Protein AF-A0A950PFQ0-F1 (afdb_monomer_lite)

Radius of gyration: 17.21 Å; chains: 1; bounding box: 41×37×52 Å

Foldseek 3Di:
DDKAFWWKADQVLLAIDGPRDGPPQLCPDVVSVVVSVVVVVVVCVPPPPNCPPPPVQAAEDQWEEEEDRRPPCLPVQVVVQVLLFVLVCVVVPDPTAYEHAPPRDPVSVVLCVLLVNDPVRYDHDDTMYTYRMYDTDRGDHPVCCVVVVVSVVSSVVSNCVSVVPDPDPPDDPD

pLDDT: mean 83.07, std 12.32, range [46.25, 96.88]

Structure (mmCIF, N/CA/C/O backbone):
data_AF-A0A950PFQ0-F1
#
_entry.id   AF-A0A950PFQ0-F1
#
loop_
_atom_site.group_PDB
_atom_site.id
_atom_site.type_symbol
_atom_site.label_atom_id
_atom_site.label_alt_id
_atom_site.label_comp_id
_atom_site.label_asym_id
_atom_site.label_entity_id
_atom_site.label_seq_id
_atom_site.pdbx_PDB_ins_code
_atom_site.Cartn_x
_atom_site.Cartn_y
_atom_site.Cartn_z
_atom_site.occupancy
_atom_site.B_iso_or_equiv
_atom_site.auth_seq_id
_atom_site.auth_comp_id
_atom_site.auth_asym_id
_atom_site.auth_atom_id
_atom_site.pdbx_PDB_model_num
ATOM 1 N N . MET A 1 1 ? 8.828 -10.081 5.843 1.00 82.19 1 MET A N 1
ATOM 2 C CA . MET A 1 1 ? 7.454 -9.558 5.958 1.00 82.19 1 MET A CA 1
ATOM 3 C C . MET A 1 1 ? 7.227 -9.295 7.429 1.00 82.19 1 MET A C 1
ATOM 5 O O . MET A 1 1 ? 7.636 -10.131 8.227 1.00 82.19 1 MET A O 1
ATOM 9 N N . TYR A 1 2 ? 6.687 -8.133 7.767 1.00 85.25 2 TYR A N 1
ATOM 10 C CA . TYR A 1 2 ? 6.374 -7.732 9.134 1.00 85.25 2 TYR A CA 1
ATOM 11 C C . TYR A 1 2 ? 4.866 -7.709 9.296 1.00 85.25 2 TYR A C 1
ATOM 13 O O . TYR A 1 2 ? 4.148 -7.315 8.374 1.00 85.25 2 TYR A O 1
ATOM 21 N N . GLU A 1 3 ? 4.405 -8.145 10.457 1.00 89.75 3 GLU A N 1
ATOM 22 C CA . GLU A 1 3 ? 2.992 -8.323 10.742 1.00 89.75 3 GLU A CA 1
ATOM 23 C C . GLU A 1 3 ? 2.633 -7.609 12.036 1.00 89.75 3 GLU A C 1
ATOM 25 O O . GLU A 1 3 ? 3.358 -7.692 13.028 1.00 89.75 3 GLU A O 1
ATOM 30 N N . VAL A 1 4 ? 1.488 -6.939 12.032 1.00 88.75 4 VAL A N 1
ATOM 31 C CA . VAL A 1 4 ? 0.916 -6.288 13.213 1.00 88.75 4 VAL A CA 1
ATOM 32 C C . VAL A 1 4 ? -0.546 -6.685 13.342 1.00 88.75 4 VAL A C 1
ATOM 34 O O . VAL A 1 4 ? -1.247 -6.836 12.342 1.00 88.75 4 VAL A O 1
ATOM 37 N N . SER A 1 5 ? -1.016 -6.863 14.571 1.00 88.69 5 SER A N 1
ATOM 38 C CA . SER A 1 5 ? -2.449 -7.029 14.842 1.00 88.69 5 SER A CA 1
ATOM 39 C C . SER A 1 5 ? -3.110 -5.662 15.019 1.00 88.69 5 SER A C 1
ATOM 41 O O . SER A 1 5 ? -2.433 -4.707 15.397 1.00 88.69 5 SER A O 1
ATOM 43 N N . ASP A 1 6 ? -4.416 -5.582 14.758 1.00 87.44 6 ASP A N 1
ATOM 44 C CA . ASP A 1 6 ? -5.237 -4.387 15.008 1.00 87.44 6 ASP A CA 1
ATOM 45 C C . ASP A 1 6 ? -4.697 -3.103 14.348 1.00 87.44 6 ASP A C 1
ATOM 47 O O . ASP A 1 6 ? -4.520 -2.062 14.988 1.00 87.44 6 ASP A O 1
ATOM 51 N N . LEU A 1 7 ? -4.449 -3.170 13.037 1.00 90.69 7 LEU A N 1
ATOM 52 C CA . LEU A 1 7 ? -4.015 -2.017 12.251 1.00 90.69 7 LEU A CA 1
ATOM 53 C C . LEU A 1 7 ? -5.174 -1.031 12.078 1.00 90.69 7 LEU A C 1
ATOM 55 O O . LEU A 1 7 ? -6.136 -1.320 11.371 1.00 90.69 7 LEU A O 1
ATOM 59 N N . ILE A 1 8 ? -5.054 0.164 12.643 1.00 90.62 8 ILE A N 1
ATOM 60 C CA . ILE A 1 8 ? -5.981 1.273 12.411 1.00 90.62 8 ILE A CA 1
ATOM 61 C C . ILE A 1 8 ? -5.419 2.148 11.295 1.00 90.62 8 ILE A C 1
ATOM 63 O O . ILE A 1 8 ? -4.298 2.635 11.388 1.00 90.62 8 ILE A O 1
ATOM 67 N N . TYR A 1 9 ? -6.197 2.400 10.249 1.00 90.19 9 TYR A N 1
ATOM 68 C CA . TYR A 1 9 ? -5.842 3.362 9.216 1.00 90.19 9 TYR A CA 1
ATOM 69 C C . TYR A 1 9 ? -6.677 4.629 9.324 1.00 90.19 9 TYR A C 1
ATOM 71 O O . TYR A 1 9 ? -7.906 4.570 9.363 1.00 90.19 9 TYR A O 1
ATOM 79 N N . LEU A 1 10 ? -6.003 5.780 9.324 1.00 88.56 10 LEU A N 1
ATOM 80 C CA . LEU A 1 10 ? -6.622 7.099 9.305 1.00 88.56 10 LEU A CA 1
ATOM 81 C C . LEU A 1 10 ? -6.442 7.737 7.911 1.00 88.56 10 LEU A C 1
ATOM 83 O O . LEU A 1 10 ? -5.448 8.439 7.682 1.00 88.56 10 LEU A O 1
ATOM 87 N N . PRO A 1 11 ? -7.381 7.535 6.964 1.00 86.69 11 PRO A N 1
ATOM 88 C CA . PRO A 1 11 ? -7.197 7.937 5.564 1.00 86.69 11 PRO A CA 1
ATOM 89 C C . PRO A 1 11 ? -7.066 9.443 5.363 1.00 86.69 11 PRO A C 1
ATOM 91 O O . PRO A 1 11 ? -6.345 9.886 4.471 1.00 86.69 11 PRO A O 1
ATOM 94 N N . ARG A 1 12 ? -7.706 10.250 6.219 1.00 84.69 12 ARG A N 1
ATOM 95 C CA . ARG A 1 12 ? -7.591 11.716 6.187 1.00 84.69 12 ARG A CA 1
ATOM 96 C C . ARG A 1 12 ? -6.144 12.193 6.335 1.00 84.69 12 ARG A C 1
ATOM 98 O O . ARG A 1 12 ? -5.763 13.184 5.720 1.00 84.69 12 ARG A O 1
ATOM 105 N N . TYR A 1 13 ? -5.342 11.491 7.134 1.00 80.94 13 TYR A N 1
ATOM 106 C CA . TYR A 1 13 ? -3.941 11.846 7.374 1.00 80.94 13 TYR A CA 1
ATOM 107 C C . TYR A 1 13 ? -2.967 10.964 6.584 1.00 80.94 13 TYR A C 1
ATOM 109 O O . TYR A 1 13 ? -1.782 11.287 6.523 1.00 80.94 13 TYR A O 1
ATOM 117 N N . GLY A 1 14 ? -3.448 9.871 5.979 1.00 81.44 14 GLY A N 1
ATOM 118 C CA . GLY A 1 14 ? -2.605 8.851 5.353 1.00 81.44 14 GLY A CA 1
ATOM 119 C C . GLY A 1 14 ? -1.734 8.107 6.368 1.00 81.44 14 GLY A C 1
ATOM 120 O O . GLY A 1 14 ? -0.625 7.694 6.036 1.00 81.44 14 GLY A O 1
ATOM 121 N N . VAL A 1 15 ? -2.202 7.985 7.618 1.00 83.69 15 VAL A N 1
ATOM 122 C CA . VAL A 1 15 ? -1.412 7.449 8.737 1.00 83.69 15 VAL A CA 1
ATOM 123 C C . VAL A 1 15 ? -1.978 6.102 9.206 1.00 83.69 15 VAL A C 1
ATOM 125 O O . VAL A 1 15 ? -3.128 6.047 9.650 1.00 83.69 15 VAL A O 1
ATOM 128 N N . PRO A 1 16 ? -1.186 5.019 9.139 1.00 86.38 16 PRO A N 1
ATOM 129 C CA . PRO A 1 16 ? -1.452 3.770 9.849 1.00 86.38 16 PRO A CA 1
ATOM 130 C C . PRO A 1 16 ? -0.987 3.839 11.314 1.00 86.38 16 PRO A C 1
ATOM 132 O O . PRO A 1 16 ? 0.110 4.312 11.591 1.00 86.38 16 PRO A O 1
ATOM 135 N N . ILE A 1 17 ? -1.791 3.330 12.248 1.00 85.81 17 ILE A N 1
ATOM 136 C CA . ILE A 1 17 ? -1.527 3.278 13.692 1.00 85.81 17 ILE A CA 1
ATOM 137 C C . ILE A 1 17 ? -1.763 1.850 14.197 1.00 85.81 17 ILE A C 1
ATOM 139 O O . ILE A 1 17 ? -2.772 1.231 13.882 1.00 85.81 17 ILE A O 1
ATOM 143 N N . CYS A 1 18 ? -0.851 1.340 15.019 1.00 82.31 18 CYS A N 1
ATOM 144 C CA . CYS A 1 18 ? -0.921 0.045 15.695 1.00 82.31 18 CYS A CA 1
ATOM 145 C C . CYS A 1 18 ? -0.630 0.258 17.180 1.00 82.31 18 CYS A C 1
ATOM 147 O O . CYS A 1 18 ? 0.447 0.736 17.527 1.00 82.31 18 CYS A O 1
ATOM 149 N N . PHE A 1 19 ? -1.581 -0.062 18.062 1.00 76.75 19 PHE A N 1
ATOM 150 C CA . PHE A 1 19 ? -1.425 0.095 19.520 1.00 76.75 19 PHE A CA 1
ATOM 151 C C . PHE A 1 19 ? -0.918 1.485 19.970 1.00 76.75 19 PHE A C 1
ATOM 153 O O . PHE A 1 19 ? -0.197 1.600 20.955 1.00 76.75 19 PHE A O 1
ATOM 160 N N . GLY A 1 20 ? -1.286 2.549 19.245 1.00 75.31 20 GLY A N 1
ATOM 161 C CA . GLY A 1 20 ? -0.854 3.924 19.535 1.00 75.31 20 GLY A CA 1
ATOM 162 C C . GLY A 1 20 ? 0.478 4.345 18.902 1.00 75.31 20 GLY A C 1
ATOM 163 O O . GLY A 1 20 ? 0.901 5.479 19.103 1.00 75.31 20 GLY A O 1
ATOM 164 N N . PHE A 1 21 ? 1.110 3.483 18.104 1.00 79.56 21 PHE A N 1
ATOM 165 C CA . PHE A 1 21 ? 2.378 3.753 17.422 1.00 79.56 21 PHE A CA 1
ATOM 166 C C . PHE A 1 21 ? 2.245 3.607 15.907 1.00 79.56 21 PHE A C 1
ATOM 168 O O . PHE A 1 21 ? 1.363 2.911 15.413 1.00 79.56 21 PHE A O 1
ATOM 175 N N . VAL A 1 22 ? 3.143 4.236 15.153 1.00 82.38 22 VAL A N 1
ATOM 176 C CA . VAL A 1 22 ? 3.295 3.986 13.713 1.00 82.38 22 VAL A CA 1
ATOM 177 C C . VAL A 1 22 ? 4.486 3.041 13.540 1.00 82.38 22 VAL A C 1
ATOM 179 O O . VAL A 1 22 ? 5.576 3.411 13.978 1.00 82.38 22 VAL A O 1
ATOM 182 N N . PRO A 1 23 ? 4.314 1.839 12.956 1.00 78.12 23 PRO A N 1
ATOM 183 C CA . PRO A 1 23 ? 5.429 0.938 12.660 1.00 78.12 23 PRO A CA 1
ATOM 184 C C . PRO A 1 23 ? 6.526 1.643 11.858 1.00 78.12 23 PRO A C 1
ATOM 186 O O . PRO A 1 23 ? 6.211 2.358 10.906 1.00 78.12 23 PRO A O 1
ATOM 189 N N . GLU A 1 24 ? 7.795 1.441 12.216 1.00 75.69 24 GLU A N 1
ATOM 190 C CA . GLU A 1 24 ? 8.939 2.119 11.587 1.00 75.69 24 GLU A CA 1
ATOM 191 C C . GLU A 1 24 ? 8.993 1.868 10.075 1.00 75.69 24 GLU A C 1
ATOM 193 O O . GLU A 1 24 ? 9.265 2.774 9.290 1.00 75.69 24 GLU A O 1
ATOM 198 N N . GLU A 1 25 ? 8.605 0.669 9.645 1.00 75.94 25 GLU A N 1
ATOM 199 C CA . GLU A 1 25 ? 8.522 0.269 8.243 1.00 75.94 25 GLU A CA 1
ATOM 200 C C . GLU A 1 25 ? 7.541 1.138 7.437 1.00 75.94 25 GLU A C 1
ATOM 202 O O . GLU A 1 25 ? 7.644 1.231 6.214 1.00 75.94 25 GLU A O 1
ATOM 207 N N . LEU A 1 26 ? 6.599 1.810 8.100 1.00 73.50 26 LEU A N 1
ATOM 208 C CA . LEU A 1 26 ? 5.636 2.726 7.488 1.00 73.50 26 LEU A CA 1
ATOM 209 C C . LEU A 1 26 ? 6.106 4.186 7.502 1.00 73.50 26 LEU A C 1
ATOM 211 O O . LEU A 1 26 ? 5.520 5.028 6.814 1.00 73.50 26 LEU A O 1
ATOM 215 N N . ILE A 1 27 ? 7.178 4.499 8.232 1.00 75.56 27 ILE A N 1
ATOM 216 C CA . ILE A 1 27 ? 7.718 5.851 8.376 1.00 75.56 27 ILE A CA 1
ATOM 217 C C . ILE A 1 27 ? 8.743 6.114 7.272 1.00 75.56 27 ILE A C 1
ATOM 219 O O . ILE A 1 27 ? 9.949 6.020 7.464 1.00 75.56 27 ILE A O 1
ATOM 223 N N . LYS A 1 28 ? 8.261 6.506 6.090 1.00 71.06 28 LYS A N 1
ATOM 224 C CA . LYS A 1 28 ? 9.157 6.922 4.996 1.00 71.06 28 LYS A CA 1
ATOM 225 C C . LYS A 1 28 ? 9.796 8.292 5.216 1.00 71.06 28 LYS A C 1
ATOM 227 O O . LYS A 1 28 ? 10.927 8.526 4.809 1.00 71.06 28 LYS A O 1
ATOM 232 N N . PHE A 1 29 ? 9.041 9.204 5.824 1.00 76.81 29 PHE A N 1
ATOM 233 C CA . PHE A 1 29 ? 9.413 10.607 5.986 1.00 76.81 29 PHE A CA 1
ATOM 234 C C . PHE A 1 29 ? 9.064 11.065 7.410 1.00 76.81 29 PHE A C 1
ATOM 236 O O . PHE A 1 29 ? 7.950 11.556 7.626 1.00 76.81 29 PHE A O 1
ATOM 243 N N . PRO A 1 30 ? 9.976 10.893 8.388 1.00 78.62 30 PRO A N 1
ATOM 244 C CA . PRO A 1 30 ? 9.697 11.144 9.806 1.00 78.62 30 PRO A CA 1
ATOM 245 C C . PRO A 1 30 ? 9.179 12.558 10.097 1.00 78.62 30 PRO A C 1
ATOM 247 O O . PRO A 1 30 ? 8.163 12.716 10.768 1.00 78.62 30 PRO A O 1
ATOM 250 N N . GLU A 1 31 ? 9.815 13.575 9.510 1.00 78.94 31 GLU A N 1
ATOM 251 C CA . GLU A 1 31 ? 9.432 14.996 9.605 1.00 78.94 31 GLU A CA 1
ATOM 252 C C . GLU A 1 31 ? 7.956 15.219 9.231 1.00 78.94 31 GLU A C 1
ATOM 254 O O . GLU A 1 31 ? 7.194 15.914 9.905 1.00 78.94 31 GLU A O 1
ATOM 259 N N . HIS A 1 32 ? 7.514 14.567 8.157 1.00 77.88 32 HIS A N 1
ATOM 260 C CA . HIS A 1 32 ? 6.163 14.737 7.647 1.00 77.88 32 HIS A CA 1
ATOM 261 C C . HIS A 1 32 ? 5.143 13.903 8.403 1.00 77.88 32 HIS A C 1
ATOM 263 O O . HIS A 1 32 ? 3.999 14.331 8.552 1.00 77.88 32 HIS A O 1
ATOM 269 N N . LEU A 1 33 ? 5.545 12.736 8.905 1.00 81.75 33 LEU A N 1
ATOM 270 C CA . LEU A 1 33 ? 4.720 11.995 9.844 1.00 81.75 33 LEU A CA 1
ATOM 271 C C . LEU A 1 33 ? 4.475 12.827 11.107 1.00 81.75 33 LEU A C 1
ATOM 273 O O . LEU A 1 33 ? 3.326 12.957 11.517 1.00 81.75 33 LEU A O 1
ATOM 277 N N . ALA A 1 34 ? 5.514 13.451 11.669 1.00 81.31 34 ALA A N 1
ATOM 278 C CA . ALA A 1 34 ? 5.378 14.336 12.823 1.00 81.31 34 ALA A CA 1
ATOM 279 C C . ALA A 1 34 ? 4.411 15.492 12.529 1.00 81.31 34 ALA A C 1
ATOM 281 O O . ALA A 1 34 ? 3.502 15.750 13.314 1.00 81.31 34 ALA A O 1
ATOM 282 N N . PHE A 1 35 ? 4.520 16.126 11.357 1.00 82.50 35 PHE A N 1
ATOM 283 C CA . PHE A 1 35 ? 3.564 17.147 10.926 1.00 82.50 35 PHE A CA 1
ATOM 284 C C . PHE A 1 35 ? 2.115 16.625 10.865 1.00 82.50 35 PHE A C 1
ATOM 286 O O . PHE A 1 35 ? 1.209 17.274 11.387 1.00 82.50 35 PHE A O 1
ATOM 293 N N . ARG A 1 36 ? 1.875 15.442 10.280 1.00 81.31 36 ARG A N 1
ATOM 294 C CA . ARG A 1 36 ? 0.533 14.830 10.198 1.00 81.31 36 ARG A CA 1
ATOM 295 C C . ARG A 1 36 ? -0.021 14.441 11.568 1.00 81.31 36 ARG A C 1
ATOM 297 O O . ARG A 1 36 ? -1.196 14.682 11.833 1.00 81.31 36 ARG A O 1
ATOM 304 N N . LEU A 1 37 ? 0.814 13.885 12.443 1.00 80.88 37 LEU A N 1
ATOM 305 C CA . LEU A 1 37 ? 0.443 13.551 13.818 1.00 80.88 37 LEU A CA 1
ATOM 306 C C . LEU A 1 37 ? 0.143 14.809 14.641 1.00 80.88 37 LEU A C 1
ATOM 308 O O . LEU A 1 37 ? -0.803 14.806 15.427 1.00 80.88 37 LEU A O 1
ATOM 312 N N . ASN A 1 38 ? 0.876 15.903 14.420 1.00 81.44 38 ASN A N 1
ATOM 313 C CA . ASN A 1 38 ? 0.589 17.198 15.036 1.00 81.44 38 ASN A CA 1
ATOM 314 C C . ASN A 1 38 ? -0.750 17.766 14.551 1.00 81.44 38 ASN A C 1
ATOM 316 O O . ASN A 1 38 ? -1.532 18.235 15.372 1.00 81.44 38 ASN A O 1
ATOM 320 N N . GLN A 1 39 ? -1.047 17.686 13.247 1.00 79.19 39 GLN A N 1
ATOM 321 C CA . GLN A 1 39 ? -2.358 18.073 12.706 1.00 79.19 39 GLN A CA 1
ATOM 322 C C . GLN A 1 39 ? -3.489 17.261 13.341 1.00 79.19 39 GLN A C 1
ATOM 324 O O . GLN A 1 39 ? -4.462 17.839 13.817 1.00 79.19 39 GLN A O 1
ATOM 329 N N . PHE A 1 40 ? -3.335 15.936 13.400 1.00 77.75 40 PHE A N 1
ATOM 330 C CA . PHE A 1 40 ? -4.290 15.052 14.063 1.00 77.75 40 PHE A CA 1
ATOM 331 C C . PHE A 1 40 ? -4.488 15.450 15.532 1.00 77.75 40 PHE A C 1
ATOM 333 O O . PHE A 1 40 ? -5.609 15.709 15.953 1.00 77.75 40 PHE A O 1
ATOM 340 N N . THR A 1 41 ? -3.403 15.605 16.294 1.00 76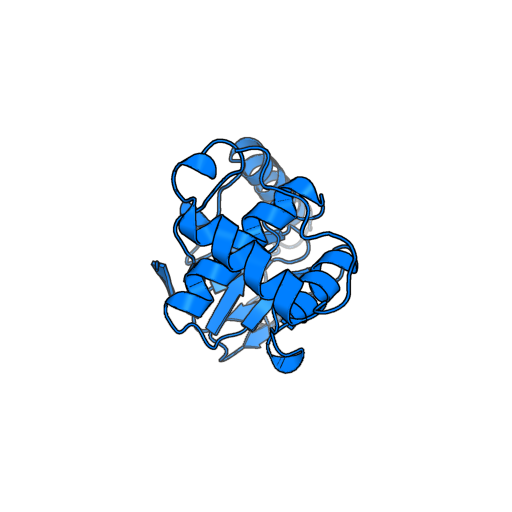.69 41 THR A N 1
ATOM 341 C CA . THR A 1 41 ? -3.449 15.952 17.727 1.00 76.69 41 THR A CA 1
ATOM 342 C C . THR A 1 41 ? -4.074 17.330 17.982 1.00 76.69 41 THR A C 1
ATOM 344 O O . THR A 1 41 ? -4.841 17.500 18.931 1.00 76.69 41 THR A O 1
ATOM 347 N N . ALA A 1 42 ? -3.786 18.320 17.132 1.00 77.31 42 ALA A N 1
ATOM 348 C CA . ALA A 1 42 ? -4.378 19.654 17.213 1.00 77.31 42 ALA A CA 1
ATOM 349 C C . ALA A 1 42 ? -5.887 19.637 16.912 1.00 77.31 42 ALA A C 1
ATOM 351 O O . ALA A 1 42 ? -6.658 20.329 17.581 1.00 77.31 42 ALA A O 1
ATOM 352 N N . GLU A 1 43 ? -6.330 18.821 15.953 1.00 74.19 43 GLU A N 1
ATOM 353 C CA . GLU A 1 43 ? -7.756 18.614 15.681 1.00 74.19 43 GLU A CA 1
ATOM 354 C C . GLU A 1 43 ? -8.461 17.945 16.871 1.00 74.19 43 GLU A C 1
ATOM 356 O O . GLU A 1 43 ? -9.507 18.436 17.295 1.00 74.19 43 GLU A O 1
ATOM 361 N N . LEU A 1 44 ? -7.851 16.926 17.492 1.00 69.94 44 LEU A N 1
ATOM 362 C CA . LEU A 1 44 ? -8.403 16.306 18.707 1.00 69.94 44 LEU A CA 1
ATOM 363 C C . LEU A 1 44 ? -8.524 17.287 19.885 1.00 69.94 44 LEU A C 1
ATOM 365 O O . LEU A 1 44 ? -9.436 17.176 20.703 1.00 69.94 44 LEU A O 1
ATOM 369 N N . SER A 1 45 ? -7.588 18.235 19.985 1.00 66.69 45 SER A N 1
ATOM 370 C CA . SER A 1 45 ? -7.510 19.199 21.094 1.00 66.69 45 SER A CA 1
ATOM 371 C C . SER A 1 45 ? -8.420 20.420 20.905 1.00 66.69 45 SER A C 1
ATOM 373 O O . SER A 1 45 ? -8.752 21.096 21.876 1.00 66.69 45 SER A O 1
ATOM 375 N N . SER A 1 46 ? -8.795 20.739 19.662 1.00 65.44 46 SER A N 1
ATOM 376 C CA . SER A 1 46 ? -9.609 21.917 19.319 1.00 65.44 46 SER A CA 1
ATOM 377 C C . SER A 1 46 ? -11.109 21.625 19.235 1.00 65.44 46 SER A C 1
ATOM 379 O O . SER A 1 46 ? -11.917 22.555 19.324 1.00 65.44 46 SER A O 1
ATOM 381 N N . SER A 1 47 ? -11.518 20.357 19.135 1.00 58.53 47 SER A N 1
ATOM 382 C CA . SER A 1 47 ? -12.908 19.980 19.380 1.00 58.53 47 SER A CA 1
ATOM 383 C C . SER A 1 47 ? -13.218 20.165 20.871 1.00 58.53 47 SER A C 1
ATOM 385 O O . SER A 1 47 ? -12.559 19.591 21.729 1.00 58.53 47 SER A O 1
ATOM 387 N N . ARG A 1 48 ? -14.228 20.978 21.210 1.00 48.84 48 ARG A N 1
ATOM 388 C CA . ARG A 1 48 ? -14.630 21.265 22.609 1.00 48.84 48 ARG A CA 1
ATOM 389 C C . ARG A 1 48 ? -15.117 20.041 23.403 1.00 48.84 48 ARG A C 1
ATOM 391 O O . ARG A 1 48 ? -15.312 20.138 24.608 1.00 48.84 48 ARG A O 1
ATOM 398 N N . GLU A 1 49 ? -15.282 18.906 22.741 1.00 50.97 49 GLU A N 1
ATOM 399 C CA . GLU A 1 49 ? -15.340 17.583 23.349 1.00 50.97 49 GLU A CA 1
ATOM 400 C C . GLU A 1 49 ? -13.997 16.925 23.043 1.00 50.97 49 GLU A C 1
ATOM 402 O O . GLU A 1 49 ? -13.615 16.890 21.876 1.00 50.97 49 GLU A O 1
ATOM 407 N N . THR A 1 50 ? -13.266 16.433 24.044 1.00 46.25 50 THR A N 1
ATOM 408 C CA . THR A 1 50 ? -12.081 15.585 23.837 1.00 46.25 50 THR A CA 1
ATOM 409 C C . THR A 1 50 ? -12.459 14.455 22.884 1.00 46.25 50 THR A C 1
ATOM 411 O O . THR A 1 50 ? -13.100 13.487 23.294 1.00 46.25 50 THR A O 1
ATOM 414 N N . SER A 1 51 ? -12.134 14.602 21.602 1.00 46.69 51 SER A N 1
ATOM 415 C CA . SER A 1 51 ? -12.538 13.664 20.566 1.00 46.69 51 SER A CA 1
ATOM 416 C C . SER A 1 51 ? -11.497 12.562 20.504 1.00 46.69 51 SER A C 1
ATOM 418 O O . SER A 1 51 ? -10.763 12.405 19.541 1.00 46.69 51 SER A O 1
ATOM 420 N N . THR A 1 52 ? -11.409 11.742 21.549 1.00 54.53 52 THR A N 1
ATOM 421 C CA . THR A 1 52 ? -10.951 10.375 21.306 1.00 54.53 52 THR A CA 1
ATOM 422 C C . THR A 1 52 ? -11.829 9.829 20.183 1.00 54.53 52 THR A C 1
ATOM 424 O O . THR A 1 52 ? -13.053 9.863 20.318 1.00 54.53 52 THR A O 1
ATOM 427 N N . LEU A 1 53 ? -11.225 9.401 19.063 1.00 59.22 53 LEU A N 1
ATOM 428 C CA . LEU A 1 53 ? -11.929 8.637 18.029 1.00 59.22 53 LEU A CA 1
ATOM 429 C C . LEU A 1 53 ? -12.698 7.546 18.763 1.00 59.22 53 LEU A C 1
ATOM 431 O O . LEU A 1 53 ? -12.088 6.649 19.355 1.00 59.22 53 LEU A O 1
ATOM 435 N N . LYS A 1 54 ? -14.021 7.690 18.835 1.00 64.12 54 LYS A N 1
ATOM 436 C CA . LYS A 1 54 ? -14.810 6.762 19.627 1.00 64.12 54 LYS A CA 1
ATOM 437 C C . LYS A 1 54 ? -14.770 5.413 18.901 1.00 64.12 54 LYS A C 1
ATOM 439 O O . LYS A 1 54 ? -14.754 5.401 17.669 1.00 64.12 54 LYS A O 1
ATOM 444 N N . PRO A 1 55 ? -14.710 4.273 19.608 1.00 62.62 55 PRO A N 1
ATOM 445 C CA . PRO A 1 55 ? -14.608 2.965 18.959 1.00 62.62 55 PRO A CA 1
ATOM 446 C C . PRO A 1 55 ? -15.699 2.690 17.910 1.00 62.62 55 PRO A C 1
ATOM 448 O O . PRO A 1 55 ? -15.442 1.982 16.945 1.00 62.62 55 PRO A O 1
ATOM 451 N N . ASP A 1 56 ? -16.887 3.277 18.064 1.00 69.06 56 ASP A N 1
ATOM 452 C CA . ASP A 1 56 ? -18.013 3.229 17.120 1.00 69.06 56 ASP A CA 1
ATOM 453 C C . ASP A 1 56 ? -17.790 4.033 15.826 1.00 69.06 56 ASP A C 1
ATOM 455 O O . ASP A 1 56 ? -18.501 3.826 14.848 1.00 69.06 56 ASP A O 1
ATOM 459 N N . GLN A 1 57 ? -16.786 4.913 15.787 1.00 74.06 57 GLN A N 1
ATOM 460 C CA . GLN A 1 57 ? -16.375 5.667 14.596 1.00 74.06 57 GLN A CA 1
ATOM 461 C C . GLN A 1 57 ? -15.307 4.940 13.766 1.00 74.06 57 GLN A C 1
ATOM 463 O O . GLN A 1 57 ? -14.894 5.451 12.724 1.00 74.06 57 GLN A O 1
ATOM 468 N N . ILE A 1 58 ? -14.827 3.78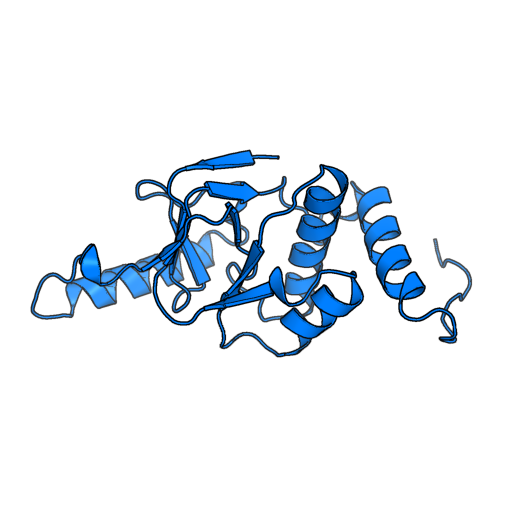4 14.234 1.00 80.94 58 ILE A N 1
ATOM 469 C CA . ILE A 1 58 ? -13.815 2.979 13.550 1.00 80.94 58 ILE A CA 1
ATOM 470 C C . ILE A 1 58 ? -14.485 1.716 13.021 1.00 80.94 58 ILE A C 1
ATOM 472 O O . ILE A 1 58 ? -14.864 0.828 13.786 1.00 80.94 58 ILE A O 1
ATOM 476 N N . GLU A 1 59 ? -14.599 1.609 11.699 1.00 87.56 59 GLU A N 1
ATOM 477 C CA . GLU A 1 59 ? -15.170 0.413 11.085 1.00 87.56 59 GLU A CA 1
ATOM 478 C C . GLU A 1 59 ? -14.216 -0.772 11.266 1.00 87.56 59 GLU A C 1
ATOM 480 O O . GLU A 1 59 ? -13.021 -0.673 10.987 1.00 87.56 59 GLU A O 1
ATOM 485 N N . ALA A 1 60 ? -14.725 -1.906 11.743 1.00 86.62 60 ALA A N 1
ATOM 486 C CA . ALA A 1 60 ? -13.932 -3.121 11.865 1.00 86.62 60 ALA A CA 1
ATOM 487 C C . ALA A 1 60 ? -13.985 -3.923 10.559 1.00 86.62 60 ALA A C 1
ATOM 489 O O . ALA A 1 60 ? -15.058 -4.320 10.112 1.00 86.62 60 ALA A O 1
ATOM 490 N N . SER A 1 61 ? -12.818 -4.228 9.997 1.00 88.38 61 SER A N 1
ATOM 491 C CA . SER A 1 61 ? -12.665 -5.105 8.841 1.00 88.38 61 SER A CA 1
ATOM 492 C C . SER A 1 61 ? -11.917 -6.381 9.239 1.00 88.38 61 SER A C 1
ATOM 494 O O . SER A 1 61 ? -10.829 -6.302 9.820 1.00 88.38 61 SER A O 1
ATOM 496 N N . PRO A 1 62 ? -12.443 -7.577 8.914 1.00 88.50 62 PRO A N 1
ATOM 497 C CA . PRO A 1 62 ? -11.753 -8.835 9.190 1.00 88.50 62 PRO A CA 1
ATOM 498 C C . PRO A 1 62 ? -10.561 -9.077 8.249 1.00 88.50 62 PRO A C 1
ATOM 500 O O . PRO A 1 62 ? -9.844 -10.060 8.433 1.00 88.50 62 PRO A O 1
ATOM 503 N N . ALA A 1 63 ? -10.372 -8.223 7.238 1.00 90.50 63 ALA A N 1
ATOM 504 C CA . ALA A 1 63 ? -9.347 -8.386 6.222 1.00 90.50 63 ALA A CA 1
ATOM 505 C C . ALA A 1 63 ? -7.931 -8.187 6.780 1.00 90.50 63 ALA A C 1
ATOM 507 O O . ALA A 1 63 ? -7.696 -7.398 7.701 1.00 90.50 63 ALA A O 1
ATOM 508 N N . GLU A 1 64 ? -6.982 -8.881 6.160 1.00 94.94 64 GLU A N 1
ATOM 509 C CA . GLU A 1 64 ? -5.563 -8.560 6.259 1.00 94.94 64 GLU A CA 1
ATOM 510 C C . GLU A 1 64 ? -5.236 -7.471 5.239 1.00 94.94 64 GLU A C 1
ATOM 512 O O . GLU A 1 64 ? -5.648 -7.565 4.081 1.00 94.94 64 GLU A O 1
ATOM 517 N N . ALA A 1 65 ? -4.527 -6.428 5.662 1.00 94.44 65 ALA A N 1
ATOM 518 C CA . ALA A 1 65 ? -4.326 -5.234 4.859 1.00 94.44 65 ALA A CA 1
ATOM 519 C C . ALA A 1 65 ? -2.855 -4.833 4.758 1.00 94.44 65 ALA A C 1
ATOM 521 O O . ALA A 1 65 ? -2.122 -4.813 5.745 1.00 94.44 65 ALA A O 1
ATOM 522 N N . CYS A 1 66 ? -2.448 -4.413 3.566 1.00 93.69 66 CYS A N 1
ATOM 523 C CA . CYS A 1 66 ? -1.255 -3.615 3.355 1.00 93.69 66 CYS A CA 1
ATOM 524 C C . CYS A 1 66 ? -1.689 -2.177 3.066 1.00 93.69 66 CYS A C 1
ATOM 526 O O . CYS A 1 66 ? -2.311 -1.895 2.039 1.00 93.69 66 CYS A O 1
ATOM 528 N N . VAL A 1 67 ? -1.371 -1.262 3.980 1.00 91.69 67 VAL A N 1
ATOM 529 C CA . VAL A 1 67 ? -1.597 0.165 3.754 1.00 91.69 67 VAL A CA 1
ATOM 530 C C . VAL A 1 67 ? -0.518 0.685 2.814 1.00 91.69 67 VAL A C 1
ATOM 532 O O . VAL A 1 67 ? 0.661 0.757 3.163 1.00 91.69 67 VAL A O 1
ATOM 535 N N . LEU A 1 68 ? -0.957 1.064 1.623 1.00 89.94 68 LEU A N 1
ATOM 536 C CA . LEU A 1 68 ? -0.220 1.887 0.687 1.00 89.94 68 LEU A CA 1
ATOM 537 C C . LEU A 1 68 ? -0.578 3.348 0.959 1.00 89.94 68 LEU A C 1
ATOM 539 O O . LEU A 1 68 ? -1.557 3.672 1.635 1.00 89.94 68 LEU A O 1
ATOM 543 N N . GLY A 1 69 ? 0.198 4.271 0.414 1.00 72.69 69 GLY A N 1
ATOM 544 C CA . GLY A 1 69 ? -0.207 5.665 0.508 1.00 72.69 69 GLY A CA 1
ATOM 545 C C . GLY A 1 69 ? 0.208 6.372 1.799 1.00 72.69 69 GLY A C 1
ATOM 546 O O . GLY A 1 69 ? -0.452 7.326 2.209 1.00 72.69 69 GLY A O 1
ATOM 547 N N . VAL A 1 70 ? 1.298 5.938 2.441 1.00 71.44 70 VAL A N 1
ATOM 548 C CA . VAL A 1 70 ? 1.932 6.731 3.509 1.00 71.44 70 VAL A CA 1
ATOM 549 C C . VAL A 1 70 ? 2.465 8.052 2.939 1.00 71.44 70 VAL A C 1
ATOM 551 O O . VAL A 1 70 ? 2.581 8.199 1.720 1.00 71.44 70 VAL A O 1
ATOM 554 N N . THR A 1 71 ? 2.760 9.032 3.794 1.00 68.88 71 THR A N 1
ATOM 555 C CA . THR A 1 71 ? 3.082 10.421 3.422 1.00 68.88 71 THR A CA 1
ATOM 556 C C . THR A 1 71 ? 3.860 10.573 2.102 1.00 68.88 71 THR A C 1
ATOM 558 O O . THR A 1 71 ? 4.886 9.927 1.912 1.00 68.88 71 THR A O 1
ATOM 561 N N . PHE A 1 72 ? 3.361 11.443 1.211 1.00 73.19 72 PHE A N 1
ATOM 562 C CA . PHE A 1 72 ? 3.845 11.733 -0.156 1.00 73.19 72 PHE A CA 1
ATOM 563 C C . PHE A 1 72 ? 3.617 10.695 -1.246 1.00 73.19 72 PHE A C 1
ATOM 565 O O . PHE A 1 72 ? 3.873 10.984 -2.413 1.00 73.19 72 PHE A O 1
ATOM 572 N N . SER A 1 73 ? 3.070 9.529 -0.929 1.00 80.75 73 SER A N 1
ATOM 573 C CA . SER A 1 73 ? 2.791 8.505 -1.943 1.00 80.75 73 SER A CA 1
ATOM 574 C C . SER A 1 73 ? 1.723 8.914 -2.973 1.00 80.75 73 SER A C 1
ATOM 576 O O . SER A 1 73 ? 1.516 8.201 -3.945 1.00 80.75 73 SER A O 1
ATOM 578 N N . ASN A 1 74 ? 1.054 10.059 -2.799 1.00 82.12 74 ASN A N 1
ATOM 579 C CA . ASN A 1 74 ? 0.191 10.670 -3.814 1.00 82.12 74 ASN A CA 1
ATOM 580 C C . ASN A 1 74 ? 0.983 11.327 -4.965 1.00 82.12 74 ASN A C 1
ATOM 582 O O . ASN A 1 74 ? 0.397 11.729 -5.967 1.00 82.12 74 ASN A O 1
ATOM 586 N N . VAL A 1 75 ? 2.306 11.453 -4.833 1.00 87.94 75 VAL A N 1
ATOM 587 C CA . VAL A 1 75 ? 3.220 11.858 -5.906 1.00 87.94 75 VAL A CA 1
ATOM 588 C C . VAL A 1 75 ? 3.734 10.604 -6.606 1.00 87.94 75 VAL A C 1
ATOM 590 O O . VAL A 1 75 ? 4.228 9.684 -5.955 1.00 87.94 75 VAL A O 1
ATOM 593 N N . PHE A 1 76 ? 3.676 10.588 -7.939 1.00 87.81 76 PHE A N 1
ATOM 594 C CA . PHE A 1 76 ? 3.999 9.408 -8.749 1.00 87.81 76 PHE A CA 1
ATOM 595 C C . PHE A 1 76 ? 5.368 8.786 -8.419 1.00 87.81 76 PHE A C 1
ATOM 597 O O . PHE A 1 76 ? 5.475 7.573 -8.276 1.00 87.81 76 PHE A O 1
ATOM 604 N N . GLN A 1 77 ? 6.408 9.603 -8.216 1.00 85.75 77 GLN A N 1
ATOM 605 C CA . GLN A 1 77 ? 7.742 9.113 -7.847 1.00 85.75 77 GLN A CA 1
ATOM 606 C C . GLN A 1 77 ? 7.739 8.303 -6.539 1.00 85.75 77 GLN A C 1
ATOM 608 O O . GLN A 1 77 ? 8.370 7.252 -6.468 1.00 85.75 77 GLN A O 1
ATOM 613 N N . HIS A 1 78 ? 7.029 8.769 -5.511 1.00 87.19 78 HIS A N 1
ATOM 614 C CA . HIS A 1 78 ? 6.936 8.071 -4.225 1.00 87.19 78 HIS A CA 1
ATOM 615 C C . HIS A 1 78 ? 5.962 6.894 -4.280 1.00 87.19 78 HIS A C 1
ATOM 617 O O . HIS A 1 78 ? 6.139 5.911 -3.561 1.00 87.19 78 HIS A O 1
ATOM 623 N N . TRP A 1 79 ? 4.974 6.955 -5.172 1.00 91.62 79 TRP A N 1
ATOM 624 C CA . TRP A 1 79 ? 4.096 5.828 -5.455 1.00 91.62 79 TRP A CA 1
ATOM 625 C C . TRP A 1 79 ? 4.852 4.626 -6.031 1.00 91.62 79 TRP A C 1
ATOM 627 O O . TRP A 1 79 ? 4.574 3.493 -5.648 1.00 91.62 79 TRP A O 1
ATOM 637 N N . LEU A 1 80 ? 5.864 4.841 -6.881 1.00 89.62 80 LEU A N 1
ATOM 638 C CA . LEU A 1 80 ? 6.696 3.746 -7.402 1.00 89.62 80 LEU A CA 1
ATOM 639 C C . LEU A 1 80 ? 7.344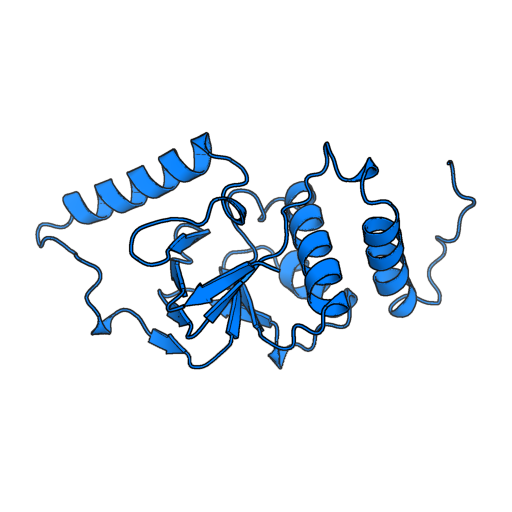 2.919 -6.281 1.00 89.62 80 LEU A C 1
ATOM 641 O O . LEU A 1 80 ? 7.465 1.703 -6.403 1.00 89.62 80 LEU A O 1
ATOM 645 N N . GLU A 1 81 ? 7.710 3.548 -5.165 1.00 89.81 81 GLU A N 1
ATOM 646 C CA . GLU A 1 81 ? 8.231 2.839 -3.993 1.00 89.81 81 GLU A CA 1
ATOM 647 C C . GLU A 1 81 ? 7.162 1.962 -3.318 1.00 89.81 81 GLU A C 1
ATOM 649 O O . GLU A 1 81 ? 7.483 0.899 -2.795 1.00 89.81 81 GLU A O 1
ATOM 654 N N . GLU A 1 82 ? 5.889 2.377 -3.325 1.00 91.44 82 GLU A N 1
ATOM 655 C CA . GLU A 1 82 ? 4.774 1.532 -2.865 1.00 91.44 82 GLU A CA 1
ATOM 656 C C . GLU A 1 82 ? 4.591 0.317 -3.782 1.00 91.44 82 GLU A C 1
ATOM 658 O O . GLU A 1 82 ? 4.384 -0.795 -3.297 1.00 91.44 82 GLU A O 1
ATOM 663 N N . LEU A 1 83 ? 4.769 0.483 -5.096 1.00 93.38 83 LEU A N 1
ATOM 664 C CA . LEU A 1 83 ? 4.702 -0.637 -6.038 1.00 93.38 83 LEU A CA 1
ATOM 665 C C . LEU A 1 83 ? 5.803 -1.680 -5.784 1.00 93.38 83 LEU A C 1
ATOM 667 O O . LEU A 1 83 ? 5.553 -2.876 -5.914 1.00 93.38 83 LEU A O 1
ATOM 671 N N . LEU A 1 84 ? 7.001 -1.271 -5.352 1.00 92.06 84 LEU A N 1
ATOM 672 C CA . LEU A 1 84 ? 8.050 -2.220 -4.950 1.00 92.06 84 LEU A CA 1
ATOM 673 C C . LEU A 1 84 ? 7.616 -3.066 -3.743 1.00 92.06 84 LEU A C 1
ATOM 675 O O . LEU A 1 84 ? 7.878 -4.271 -3.721 1.00 92.06 84 LEU A O 1
ATOM 679 N N . LYS A 1 85 ? 6.905 -2.476 -2.771 1.00 91.12 85 LYS A N 1
ATOM 680 C CA . LYS A 1 85 ? 6.336 -3.224 -1.636 1.00 91.12 85 LYS A CA 1
ATOM 681 C C . LYS A 1 85 ? 5.305 -4.246 -2.101 1.00 91.12 85 LYS A C 1
ATOM 683 O O . LYS A 1 85 ? 5.336 -5.383 -1.637 1.00 91.12 85 LYS A O 1
ATOM 688 N N . VAL A 1 86 ? 4.434 -3.865 -3.040 1.00 94.31 86 VAL A N 1
ATOM 689 C CA . VAL A 1 86 ? 3.439 -4.767 -3.646 1.00 94.31 86 VAL A CA 1
ATOM 690 C C . VAL A 1 86 ? 4.135 -5.989 -4.240 1.00 94.31 86 VAL A C 1
ATOM 692 O O . VAL A 1 86 ? 3.798 -7.112 -3.878 1.00 94.31 86 VAL A O 1
ATOM 695 N N . ILE A 1 87 ? 5.168 -5.788 -5.065 1.00 94.31 87 ILE A N 1
ATOM 696 C CA . ILE A 1 87 ? 5.939 -6.890 -5.664 1.00 94.31 87 ILE A CA 1
ATOM 697 C C . ILE A 1 87 ? 6.545 -7.808 -4.601 1.00 94.31 87 ILE A C 1
ATOM 699 O O . ILE A 1 87 ? 6.468 -9.031 -4.728 1.00 94.31 87 ILE A O 1
ATOM 703 N N . ILE A 1 88 ? 7.132 -7.239 -3.544 1.00 93.50 88 ILE A N 1
ATOM 704 C CA . ILE A 1 88 ? 7.720 -8.024 -2.455 1.00 93.50 88 ILE A CA 1
ATOM 705 C C . ILE A 1 88 ? 6.641 -8.856 -1.754 1.00 93.50 88 ILE A C 1
ATOM 707 O O . ILE A 1 88 ? 6.821 -10.059 -1.589 1.00 93.50 88 ILE A O 1
ATOM 711 N N . LEU A 1 89 ? 5.525 -8.245 -1.358 1.00 94.12 89 LEU A N 1
ATOM 712 C CA . LEU A 1 89 ? 4.455 -8.931 -0.633 1.00 94.12 89 LEU A CA 1
ATOM 713 C C . LEU A 1 89 ? 3.816 -10.046 -1.467 1.00 94.12 89 LEU A C 1
ATOM 715 O O . LEU A 1 89 ? 3.693 -11.168 -0.978 1.00 94.12 89 LEU A O 1
ATOM 719 N N . GLU A 1 90 ? 3.502 -9.779 -2.735 1.00 94.88 90 GLU A N 1
ATOM 720 C CA . GLU A 1 90 ? 2.946 -10.779 -3.655 1.00 94.88 90 GLU A CA 1
ATOM 721 C C . GLU A 1 90 ? 3.904 -11.958 -3.858 1.00 94.88 90 GLU A C 1
ATOM 723 O O . GLU A 1 90 ? 3.486 -13.114 -3.866 1.00 94.88 90 GLU A O 1
ATOM 728 N N . LYS A 1 91 ? 5.213 -11.692 -3.974 1.00 92.00 91 LYS A N 1
ATOM 729 C CA . LYS A 1 91 ? 6.236 -12.744 -4.084 1.00 92.00 91 LYS A CA 1
ATOM 730 C C . LYS A 1 91 ? 6.253 -13.666 -2.860 1.00 92.00 91 LYS A C 1
ATOM 732 O O . LYS A 1 91 ? 6.574 -14.844 -2.998 1.00 92.00 91 LYS A O 1
ATOM 737 N N . PHE A 1 92 ? 5.937 -13.138 -1.680 1.00 92.38 92 PHE A N 1
ATOM 738 C CA . PHE A 1 92 ? 5.873 -13.896 -0.430 1.00 92.38 92 PHE A CA 1
ATOM 739 C C . PHE A 1 92 ? 4.459 -14.395 -0.091 1.00 92.38 92 PHE A C 1
ATOM 741 O O . PHE A 1 92 ? 4.230 -14.827 1.035 1.00 92.38 92 PHE A O 1
ATOM 748 N N . GLY A 1 93 ? 3.534 -14.388 -1.057 1.00 93.00 93 GLY A N 1
ATOM 749 C CA . GLY A 1 93 ? 2.222 -15.024 -0.923 1.00 93.00 93 GLY A CA 1
ATOM 750 C C . GLY A 1 93 ? 1.173 -14.197 -0.184 1.00 93.00 93 GLY A C 1
ATOM 751 O O . GLY A 1 93 ? 0.195 -14.768 0.284 1.00 93.00 93 GLY A O 1
ATOM 752 N N . PHE A 1 94 ? 1.353 -12.879 -0.066 1.00 94.94 94 PHE A N 1
ATOM 753 C CA . PHE A 1 94 ? 0.305 -12.012 0.470 1.00 94.94 94 PHE A CA 1
ATOM 754 C C . PHE A 1 94 ? -0.938 -12.034 -0.431 1.00 94.94 94 PHE A C 1
ATOM 756 O O . PHE A 1 94 ? -0.846 -11.744 -1.622 1.00 94.94 94 PHE A O 1
ATOM 763 N N . ASP A 1 95 ? -2.098 -12.329 0.149 1.00 94.56 95 ASP A N 1
ATOM 764 C CA . ASP A 1 95 ? -3.393 -12.429 -0.535 1.00 94.56 95 ASP A CA 1
ATOM 765 C C . ASP A 1 95 ? -4.443 -11.436 0.002 1.00 94.56 95 ASP A C 1
ATOM 767 O O . ASP A 1 95 ? -5.557 -11.352 -0.520 1.00 94.56 95 ASP A O 1
ATOM 771 N N . GLY A 1 96 ? -4.070 -10.623 0.995 1.00 95.56 96 GLY A N 1
ATOM 772 C CA . GLY A 1 96 ? -4.918 -9.590 1.580 1.00 95.56 96 GLY A CA 1
ATOM 773 C C . GLY A 1 96 ? -5.158 -8.388 0.662 1.00 95.56 96 GLY A C 1
ATOM 774 O O . GLY A 1 96 ? -4.836 -8.389 -0.531 1.00 95.56 96 GLY A O 1
ATOM 775 N N . VAL A 1 97 ? -5.741 -7.334 1.230 1.00 96.88 97 VAL A N 1
ATOM 776 C CA . VAL A 1 97 ? -6.122 -6.119 0.500 1.00 96.88 97 VAL A CA 1
ATOM 777 C C . VAL A 1 97 ? -5.038 -5.043 0.556 1.00 96.88 97 VAL A C 1
ATOM 779 O O . VAL A 1 97 ? -4.378 -4.848 1.572 1.00 96.88 97 VAL A O 1
ATOM 782 N N . TYR A 1 98 ? -4.887 -4.299 -0.531 1.00 96.12 98 TYR A N 1
ATOM 783 C CA . TYR A 1 98 ? -4.113 -3.067 -0.599 1.00 96.12 98 TYR A CA 1
ATOM 784 C C . TYR A 1 98 ? -5.031 -1.879 -0.358 1.00 96.12 98 TYR A C 1
ATOM 786 O O . TYR A 1 98 ? -6.060 -1.738 -1.021 1.00 96.12 98 TYR A O 1
ATOM 794 N N . VAL A 1 99 ? -4.658 -1.033 0.595 1.00 94.38 99 VAL A N 1
ATOM 795 C CA . VAL A 1 99 ? -5.518 0.029 1.114 1.00 94.38 99 VAL A CA 1
ATOM 796 C C . VAL A 1 99 ? -4.829 1.372 0.966 1.00 94.38 99 VAL A C 1
ATOM 798 O O . VAL A 1 99 ? -3.675 1.500 1.351 1.00 94.38 99 VAL A O 1
ATOM 801 N N . PHE A 1 100 ? -5.520 2.378 0.444 1.00 93.56 100 PHE A N 1
ATOM 802 C CA . PHE A 1 100 ? -5.051 3.769 0.422 1.00 93.56 100 PHE A CA 1
ATOM 803 C C . PHE A 1 100 ? -6.254 4.730 0.454 1.00 93.56 100 PHE A C 1
ATOM 805 O O . PHE A 1 100 ? -7.399 4.279 0.363 1.00 93.56 100 PHE A O 1
ATOM 812 N N . PRO A 1 101 ? -6.059 6.046 0.638 1.00 91.69 101 PRO A N 1
ATOM 813 C CA . PRO A 1 101 ? -7.169 6.984 0.726 1.00 91.69 101 PRO A CA 1
ATOM 814 C C . PRO A 1 101 ? -7.898 7.150 -0.607 1.00 91.69 101 PRO A C 1
ATOM 816 O O . PRO A 1 101 ? -7.284 7.079 -1.668 1.00 91.69 101 PRO A O 1
ATOM 819 N N . ASP A 1 102 ? -9.196 7.437 -0.570 1.00 91.62 102 ASP A N 1
ATOM 820 C CA . ASP A 1 102 ? -9.986 7.707 -1.781 1.00 91.62 102 ASP A CA 1
ATOM 821 C C . ASP A 1 102 ? -9.579 8.985 -2.528 1.00 91.62 102 ASP A C 1
ATOM 823 O O . ASP A 1 102 ? -9.758 9.069 -3.739 1.00 91.62 102 ASP A O 1
ATOM 827 N N . TRP A 1 103 ? -8.986 9.953 -1.828 1.00 90.12 103 TRP A N 1
ATOM 828 C CA . TRP A 1 103 ? -8.484 11.199 -2.407 1.00 90.12 103 TRP A CA 1
ATOM 829 C C . TRP A 1 103 ? -7.157 11.040 -3.160 1.00 90.12 103 TRP A C 1
ATOM 831 O O . TRP A 1 103 ? -6.660 12.008 -3.742 1.00 90.12 103 TRP A O 1
ATOM 841 N N . PHE A 1 104 ? -6.551 9.849 -3.150 1.00 91.75 104 PHE A N 1
ATOM 842 C CA . PHE A 1 104 ? -5.358 9.596 -3.950 1.00 91.75 104 PHE A CA 1
ATOM 843 C C . PHE A 1 104 ? -5.669 9.659 -5.452 1.00 91.75 104 PHE A C 1
ATOM 845 O O . PHE A 1 104 ? -6.767 9.303 -5.879 1.00 91.75 104 PHE A O 1
ATOM 852 N N . PRO A 1 105 ? -4.694 10.066 -6.282 1.00 93.50 105 PRO A N 1
ATOM 853 C CA . PRO A 1 105 ? -4.877 10.087 -7.727 1.00 93.50 105 PRO A CA 1
ATOM 854 C C . PRO A 1 105 ? -5.256 8.716 -8.307 1.00 93.50 105 PRO A C 1
ATOM 856 O O . PRO A 1 105 ? -4.767 7.677 -7.859 1.00 93.50 105 PRO A O 1
ATOM 859 N N . ASN A 1 106 ? -6.043 8.719 -9.388 1.00 92.94 106 ASN A N 1
ATOM 860 C CA . ASN A 1 106 ? -6.501 7.493 -10.058 1.00 92.94 106 ASN A CA 1
ATOM 861 C C . ASN A 1 106 ? -5.355 6.577 -10.506 1.00 92.94 106 ASN A C 1
ATOM 863 O O . ASN A 1 106 ? -5.507 5.354 -10.456 1.00 92.94 106 ASN A O 1
ATOM 867 N N . PHE A 1 107 ? -4.190 7.146 -10.849 1.00 93.00 107 PHE A N 1
ATOM 868 C CA . PHE A 1 107 ? -3.026 6.358 -11.255 1.00 93.00 107 PHE A CA 1
ATOM 869 C C . PHE A 1 107 ? -2.617 5.338 -10.183 1.00 93.00 107 PHE A C 1
ATOM 871 O O . PHE A 1 107 ? -2.070 4.292 -10.519 1.00 93.00 107 PHE A O 1
ATOM 878 N N . CYS A 1 108 ? -2.887 5.596 -8.898 1.00 94.56 108 CYS A N 1
ATOM 879 C CA . CYS A 1 108 ? -2.577 4.659 -7.822 1.00 94.56 108 CYS A CA 1
ATOM 880 C C . CYS A 1 108 ? -3.373 3.358 -7.978 1.00 94.56 108 CYS A C 1
ATOM 882 O O . CYS A 1 108 ? -2.807 2.268 -7.956 1.00 94.56 108 CYS A O 1
ATOM 884 N N . ARG A 1 109 ? -4.682 3.465 -8.228 1.00 94.94 109 ARG A N 1
ATOM 885 C CA . ARG A 1 109 ? -5.535 2.304 -8.517 1.00 94.94 109 ARG A CA 1
ATOM 886 C C . ARG A 1 109 ? -5.149 1.653 -9.843 1.00 94.94 109 ARG A C 1
ATOM 888 O O . ARG A 1 109 ? -4.995 0.437 -9.899 1.00 94.94 109 ARG A O 1
ATOM 895 N N . GLU A 1 110 ? -5.006 2.452 -10.896 1.00 93.38 110 GLU A N 1
ATOM 896 C CA . GLU A 1 110 ? -4.737 1.963 -12.254 1.00 93.38 110 GLU A CA 1
ATOM 897 C C . GLU A 1 110 ? -3.427 1.178 -12.323 1.00 93.38 110 GLU A C 1
ATOM 899 O O . GLU A 1 110 ? -3.389 0.089 -12.888 1.00 93.38 110 GLU A O 1
ATOM 904 N N . THR A 1 111 ? -2.366 1.671 -11.681 1.00 94.12 111 THR A N 1
ATOM 905 C CA . THR A 1 111 ? -1.075 0.971 -11.648 1.00 94.12 111 THR A CA 1
ATOM 906 C C . THR A 1 111 ? -1.132 -0.338 -10.867 1.00 94.12 111 THR A C 1
ATOM 908 O O . THR A 1 111 ? -0.501 -1.295 -11.293 1.00 94.12 111 THR A O 1
ATOM 911 N N . LEU A 1 112 ? -1.922 -0.454 -9.793 1.00 95.38 112 LEU A N 1
ATOM 912 C CA . LEU A 1 112 ? -2.132 -1.748 -9.124 1.00 95.38 112 LEU A CA 1
ATOM 913 C C . LEU A 1 112 ? -2.862 -2.744 -10.030 1.00 95.38 112 LEU A C 1
ATOM 915 O O . LEU A 1 112 ? -2.455 -3.903 -10.110 1.00 95.38 112 LEU A O 1
ATOM 919 N N . CYS A 1 113 ? -3.886 -2.289 -10.758 1.00 93.31 113 CYS A N 1
ATOM 920 C CA . CYS A 1 113 ? -4.552 -3.115 -11.765 1.00 93.31 113 CYS A CA 1
ATOM 921 C C . CYS A 1 113 ? -3.564 -3.571 -12.855 1.00 93.31 113 CYS A C 1
ATOM 923 O O . CYS A 1 113 ? -3.575 -4.741 -13.234 1.00 93.31 113 CYS A O 1
ATOM 925 N N . LEU A 1 114 ? -2.667 -2.686 -13.312 1.00 90.88 114 LEU A N 1
ATOM 926 C CA . LEU A 1 114 ? -1.603 -3.023 -14.269 1.00 90.88 114 LEU A CA 1
ATOM 927 C C . LEU A 1 114 ? -0.592 -4.040 -13.718 1.00 90.88 114 LEU A C 1
ATOM 929 O O . LEU A 1 114 ? 0.018 -4.761 -14.494 1.00 90.88 114 LEU A O 1
ATOM 933 N N . LEU A 1 115 ? -0.421 -4.142 -12.397 1.00 92.75 115 LEU A N 1
ATOM 934 C CA . LEU A 1 115 ? 0.403 -5.186 -11.771 1.00 92.75 115 LEU A CA 1
ATOM 935 C C . LEU A 1 115 ? -0.333 -6.520 -11.584 1.00 92.75 115 LEU A C 1
ATOM 937 O O . LEU A 1 115 ? 0.198 -7.425 -10.931 1.00 92.75 115 LEU A O 1
ATOM 941 N N . GLY A 1 116 ? -1.545 -6.640 -12.132 1.00 91.94 116 GLY A N 1
ATOM 942 C CA . GLY A 1 116 ? -2.382 -7.829 -12.029 1.00 91.94 116 GLY A CA 1
ATOM 943 C C . GLY A 1 116 ? -3.088 -7.973 -10.683 1.00 91.94 116 GLY A C 1
ATOM 944 O O . GLY A 1 116 ? -3.598 -9.051 -10.387 1.00 91.94 116 GLY A O 1
ATOM 945 N N . ILE A 1 117 ? -3.131 -6.920 -9.856 1.00 95.31 117 ILE A N 1
ATOM 946 C CA . ILE A 1 117 ? -3.859 -6.960 -8.586 1.00 95.31 117 ILE A CA 1
ATOM 947 C C . ILE A 1 117 ? -5.369 -6.880 -8.873 1.00 95.31 117 ILE A C 1
ATOM 949 O O . ILE A 1 117 ? -5.825 -5.899 -9.469 1.00 95.31 117 ILE A O 1
ATOM 953 N N . PRO A 1 118 ? -6.173 -7.875 -8.448 1.00 94.81 118 PRO A N 1
ATOM 954 C CA . PRO A 1 118 ? -7.619 -7.854 -8.641 1.00 94.81 118 PRO A CA 1
ATOM 955 C C . PRO A 1 118 ? -8.263 -6.638 -7.973 1.00 94.81 118 PRO A C 1
ATOM 957 O O . PRO A 1 118 ? -7.924 -6.298 -6.841 1.00 94.81 118 PRO A O 1
ATOM 960 N N . SER A 1 119 ? -9.266 -6.030 -8.612 1.00 94.12 119 SER A N 1
ATOM 961 C CA . SER A 1 119 ? -9.965 -4.864 -8.047 1.00 94.12 119 SER A CA 1
ATOM 962 C C . SER A 1 119 ? -10.619 -5.145 -6.689 1.00 94.12 119 SER A C 1
ATOM 964 O O . SER A 1 119 ? -10.721 -4.236 -5.873 1.00 94.12 119 SER A O 1
ATOM 966 N N . SER A 1 120 ? -11.000 -6.397 -6.409 1.00 95.31 120 SER A N 1
ATOM 967 C CA . SER A 1 120 ? -11.508 -6.831 -5.098 1.00 95.31 120 SER A CA 1
ATOM 968 C C . SER A 1 120 ? -10.469 -6.738 -3.974 1.00 95.31 120 SER A C 1
ATOM 970 O O . SER A 1 120 ? -10.843 -6.662 -2.808 1.00 95.31 120 SER A O 1
ATOM 972 N N . ARG A 1 121 ? -9.175 -6.719 -4.316 1.00 96.88 121 ARG A N 1
ATOM 973 C CA . ARG A 1 121 ? -8.056 -6.540 -3.384 1.00 96.88 121 ARG A CA 1
ATOM 974 C C . ARG A 1 121 ? -7.578 -5.087 -3.305 1.00 96.88 121 ARG A C 1
ATOM 976 O O . ARG A 1 121 ? -6.592 -4.832 -2.629 1.00 96.88 121 ARG A O 1
ATOM 983 N N . ILE A 1 122 ? -8.240 -4.136 -3.971 1.00 96.50 122 ILE A N 1
ATOM 984 C CA . ILE A 1 122 ? -7.858 -2.716 -3.974 1.00 96.50 122 ILE A CA 1
ATOM 985 C C . ILE A 1 122 ? -8.953 -1.891 -3.297 1.00 96.50 122 ILE A C 1
ATOM 987 O O . ILE A 1 122 ? -9.974 -1.563 -3.910 1.00 96.50 122 ILE A O 1
ATOM 991 N N . LEU A 1 123 ? -8.719 -1.514 -2.043 1.00 95.00 123 LEU A N 1
ATOM 992 C CA . LEU A 1 123 ? -9.654 -0.723 -1.254 1.00 95.00 123 LEU A CA 1
ATOM 993 C C . LEU A 1 123 ? -9.200 0.733 -1.170 1.00 95.00 123 LEU A C 1
ATOM 995 O O . LEU A 1 123 ? -8.101 1.045 -0.719 1.00 95.00 123 LEU A O 1
ATOM 999 N N . THR A 1 124 ? -10.093 1.632 -1.562 1.00 93.50 124 THR A N 1
ATOM 1000 C CA . THR A 1 124 ? -9.975 3.056 -1.250 1.00 93.50 124 THR A CA 1
ATOM 1001 C C . THR A 1 124 ? -10.905 3.379 -0.103 1.00 93.50 124 THR A C 1
ATOM 1003 O O . THR A 1 124 ? -12.090 3.058 -0.195 1.00 93.50 124 THR A O 1
ATOM 1006 N N . ILE A 1 125 ? -10.393 4.007 0.950 1.00 91.38 125 ILE A N 1
ATOM 1007 C CA . ILE A 1 125 ? -11.183 4.306 2.149 1.00 91.38 125 ILE A CA 1
ATOM 1008 C C . ILE A 1 125 ? -11.101 5.780 2.521 1.00 91.38 125 ILE A C 1
ATOM 1010 O O . ILE A 1 125 ? -10.077 6.428 2.315 1.00 91.38 125 ILE A O 1
ATOM 1014 N N . ASN A 1 126 ? -12.193 6.309 3.069 1.00 90.38 126 ASN A N 1
ATOM 1015 C CA . ASN A 1 126 ? -12.326 7.723 3.432 1.00 90.38 126 ASN A CA 1
ATOM 1016 C C . ASN A 1 126 ? -12.802 7.961 4.866 1.00 90.38 126 ASN A C 1
ATOM 1018 O O . ASN A 1 126 ? -12.928 9.102 5.305 1.00 90.38 126 ASN A O 1
ATOM 1022 N N . TYR A 1 127 ? -12.963 6.880 5.621 1.00 88.50 127 TYR A N 1
ATOM 1023 C CA . TYR A 1 127 ? -13.249 6.865 7.048 1.00 88.50 127 TYR A CA 1
ATOM 1024 C C . TYR A 1 127 ? -12.219 5.992 7.789 1.00 88.50 127 TYR A C 1
ATOM 1026 O O . TYR A 1 127 ? -11.562 5.156 7.164 1.00 88.50 127 TYR A O 1
ATOM 1034 N N . PRO A 1 128 ? -12.022 6.188 9.107 1.00 90.38 128 PRO A N 1
ATOM 1035 C CA . PRO A 1 128 ? -11.149 5.334 9.907 1.00 90.38 128 PRO A CA 1
ATOM 1036 C C . PRO A 1 128 ? -11.576 3.860 9.874 1.00 90.38 128 PRO A C 1
ATOM 1038 O O . PRO A 1 128 ? -12.736 3.540 10.134 1.00 90.38 128 PRO A O 1
ATOM 1041 N N . VAL A 1 129 ? -10.629 2.958 9.608 1.00 92.06 129 VAL A N 1
ATOM 1042 C CA . VAL A 1 129 ? -10.874 1.505 9.559 1.00 92.06 129 VAL A CA 1
ATOM 1043 C C . VAL A 1 129 ? -9.850 0.774 10.413 1.00 92.06 129 VAL A C 1
ATOM 1045 O O . VAL A 1 129 ? -8.657 1.059 10.323 1.00 92.06 129 VAL A O 1
ATOM 1048 N N . ARG A 1 130 ? -10.300 -0.192 11.214 1.00 93.06 130 ARG A N 1
ATOM 1049 C CA . ARG A 1 130 ? -9.453 -1.158 11.916 1.00 93.06 130 ARG A CA 1
ATOM 1050 C C . ARG A 1 130 ? -9.461 -2.485 11.171 1.00 93.06 130 ARG A C 1
ATOM 1052 O O . ARG A 1 130 ? -10.474 -3.179 11.148 1.00 93.06 130 ARG A O 1
ATOM 1059 N N . PHE A 1 131 ? -8.317 -2.856 10.622 1.00 93.38 131 PHE A N 1
ATOM 1060 C CA . PHE A 1 131 ? -8.069 -4.154 10.012 1.00 93.38 131 PHE A CA 1
ATOM 1061 C C . PHE A 1 131 ? -7.583 -5.152 11.058 1.00 93.38 131 PHE A C 1
ATOM 1063 O O . PHE A 1 131 ? -6.806 -4.806 11.950 1.00 93.38 131 PHE A O 1
ATOM 1070 N N . LYS A 1 132 ? -7.996 -6.413 10.909 1.00 91.81 132 LYS A N 1
ATOM 1071 C CA . LYS A 1 132 ? -7.550 -7.520 11.766 1.00 91.81 132 LYS A CA 1
ATOM 1072 C C . LYS A 1 132 ? -6.024 -7.611 11.828 1.00 91.81 132 LYS A C 1
ATOM 1074 O O . LYS A 1 132 ? -5.460 -7.850 12.895 1.00 91.81 132 LYS A O 1
ATOM 1079 N N . LYS A 1 133 ? -5.367 -7.437 10.678 1.00 92.25 133 LYS A N 1
ATOM 1080 C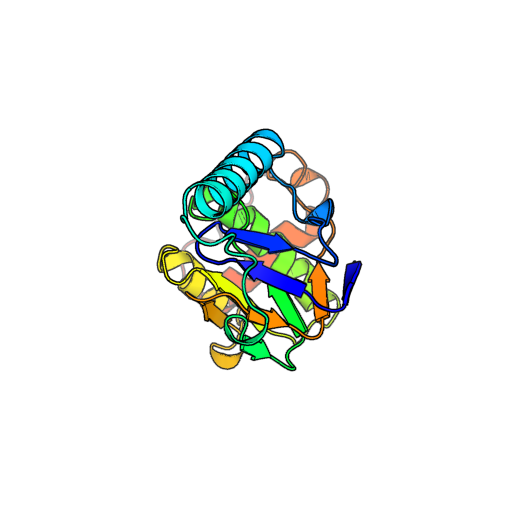 CA . LYS A 1 133 ? -3.921 -7.599 10.534 1.00 92.25 133 LYS A CA 1
ATOM 1081 C C . LYS A 1 133 ? -3.356 -6.618 9.513 1.00 92.25 133 LYS A C 1
ATOM 1083 O O . LYS A 1 133 ? -3.939 -6.439 8.447 1.00 92.25 133 LYS A O 1
ATOM 1088 N N . GLY A 1 134 ? -2.222 -6.011 9.838 1.00 91.75 134 GLY A N 1
ATOM 1089 C CA . GLY A 1 134 ? -1.407 -5.215 8.927 1.00 91.75 134 GLY A CA 1
ATOM 1090 C C . GLY A 1 134 ? -0.193 -6.003 8.448 1.00 91.75 134 GLY A C 1
ATOM 1091 O O . GLY A 1 134 ? 0.487 -6.611 9.275 1.00 91.75 134 GLY A O 1
ATOM 1092 N N . LEU A 1 135 ? 0.079 -5.999 7.142 1.00 92.00 135 LEU A N 1
ATOM 1093 C CA . LEU A 1 135 ? 1.270 -6.618 6.557 1.00 92.00 135 LEU A CA 1
ATOM 1094 C C . LEU A 1 135 ? 2.116 -5.580 5.828 1.00 92.00 135 LEU A C 1
ATOM 1096 O O . LEU A 1 135 ? 1.632 -4.824 4.980 1.00 92.00 135 LEU A O 1
ATOM 1100 N N . PHE A 1 136 ? 3.411 -5.593 6.131 1.00 86.56 136 PHE A N 1
ATOM 1101 C CA . PHE A 1 136 ? 4.385 -4.666 5.567 1.00 86.56 136 PHE A CA 1
ATOM 1102 C C . PHE A 1 136 ? 5.627 -5.412 5.081 1.00 86.56 136 PHE A C 1
ATOM 1104 O O . PHE A 1 136 ? 6.011 -6.468 5.596 1.00 86.56 136 PHE A O 1
ATOM 1111 N N . SER A 1 137 ? 6.280 -4.866 4.062 1.00 86.31 137 SER A N 1
ATOM 1112 C CA . SER A 1 137 ? 7.614 -5.301 3.656 1.00 86.31 137 SER A CA 1
ATOM 1113 C C . SER A 1 137 ? 8.667 -4.386 4.268 1.00 86.31 137 SER A C 1
ATOM 1115 O O . SER A 1 137 ? 8.363 -3.273 4.690 1.00 86.31 137 SER A O 1
ATOM 1117 N N . THR A 1 138 ? 9.928 -4.816 4.232 1.00 79.81 138 THR A N 1
ATOM 1118 C CA . THR A 1 138 ? 11.044 -3.871 4.329 1.00 79.81 138 THR A CA 1
ATOM 1119 C C . THR A 1 138 ? 10.834 -2.767 3.295 1.00 79.81 138 THR A C 1
ATOM 1121 O O . THR A 1 138 ? 10.480 -3.052 2.143 1.00 79.81 138 THR A O 1
ATOM 1124 N N . THR A 1 139 ? 11.007 -1.516 3.708 1.00 77.75 139 THR A N 1
ATOM 1125 C CA . THR A 1 139 ? 10.789 -0.382 2.815 1.00 77.75 139 THR A CA 1
ATOM 1126 C C . THR A 1 139 ? 11.955 -0.236 1.850 1.00 77.75 139 THR A C 1
ATOM 1128 O O . THR A 1 139 ? 13.115 -0.121 2.246 1.00 77.75 139 THR A O 1
ATOM 1131 N N . VAL A 1 140 ? 11.625 -0.244 0.560 1.00 84.94 140 VAL A N 1
ATOM 1132 C CA . VAL A 1 140 ? 12.551 0.084 -0.520 1.00 84.94 140 VAL A CA 1
ATOM 1133 C C . VAL A 1 140 ? 12.247 1.503 -0.977 1.00 84.94 140 VAL A C 1
ATOM 1135 O O . VAL A 1 140 ? 11.116 1.823 -1.337 1.00 84.94 140 VAL A O 1
ATOM 1138 N N . HIS A 1 141 ? 13.269 2.343 -0.953 1.00 83.94 141 HIS A N 1
ATOM 1139 C CA . HIS A 1 141 ? 13.234 3.731 -1.376 1.00 83.94 141 HIS A CA 1
ATOM 1140 C C . HIS A 1 141 ? 13.965 3.907 -2.699 1.00 83.94 141 HIS A C 1
ATOM 1142 O O . HIS A 1 141 ? 14.864 3.139 -3.035 1.00 83.94 141 HIS A O 1
ATOM 1148 N N . HIS A 1 142 ? 13.662 4.975 -3.431 1.00 81.88 142 HIS A N 1
ATOM 1149 C CA . HIS A 1 142 ? 14.360 5.270 -4.685 1.00 81.88 142 HIS A CA 1
ATOM 1150 C C . HIS A 1 142 ? 15.893 5.357 -4.523 1.00 81.88 142 HIS A C 1
ATOM 1152 O O . HIS A 1 142 ? 16.619 4.947 -5.425 1.00 81.88 142 HIS A O 1
ATOM 1158 N N . PHE A 1 143 ? 16.400 5.819 -3.372 1.00 85.00 143 PHE A N 1
ATOM 1159 C CA . PHE A 1 143 ? 17.840 5.941 -3.111 1.00 85.00 143 PHE A CA 1
ATOM 1160 C C . PHE A 1 143 ? 18.549 4.614 -2.785 1.00 85.00 143 PHE A C 1
ATOM 1162 O O . PHE A 1 143 ? 19.771 4.552 -2.892 1.00 85.00 143 PHE A O 1
ATOM 1169 N N . ASN A 1 144 ? 17.822 3.560 -2.389 1.00 86.81 144 ASN A N 1
ATOM 1170 C CA . ASN A 1 144 ? 18.394 2.230 -2.124 1.00 86.81 144 ASN A CA 1
ATOM 1171 C C . ASN A 1 144 ? 17.832 1.132 -3.045 1.00 86.81 144 ASN A C 1
ATOM 1173 O O . ASN A 1 144 ? 18.221 -0.027 -2.929 1.00 86.81 144 ASN A O 1
ATOM 1177 N N . ALA A 1 145 ? 16.949 1.477 -3.987 1.00 85.31 145 ALA A N 1
ATOM 1178 C CA . ALA A 1 145 ? 16.317 0.527 -4.899 1.00 85.31 145 ALA A CA 1
ATOM 1179 C C . ALA A 1 145 ? 17.340 -0.248 -5.748 1.00 85.31 145 ALA A C 1
ATOM 1181 O O . ALA A 1 145 ? 17.118 -1.413 -6.078 1.00 85.31 145 ALA A O 1
ATOM 1182 N N . ASN A 1 146 ? 18.493 0.361 -6.043 1.00 87.50 146 ASN A N 1
ATOM 1183 C CA . ASN A 1 146 ? 19.614 -0.284 -6.730 1.00 87.50 146 ASN A CA 1
ATOM 1184 C C . ASN A 1 146 ? 20.168 -1.519 -5.992 1.00 87.50 146 ASN A C 1
ATOM 1186 O O . ASN A 1 146 ? 20.756 -2.387 -6.632 1.00 87.50 146 ASN A O 1
ATOM 1190 N N . GLN A 1 147 ? 19.952 -1.633 -4.679 1.00 90.94 147 GLN A N 1
ATOM 1191 C CA . GLN A 1 147 ? 20.322 -2.807 -3.882 1.00 90.94 147 GLN A CA 1
ATOM 1192 C C . GLN A 1 147 ? 19.357 -3.989 -4.092 1.00 90.94 147 GLN A C 1
ATOM 1194 O O . GLN A 1 147 ? 19.661 -5.115 -3.704 1.00 90.94 147 GLN A O 1
ATOM 1199 N N . PHE A 1 148 ? 18.212 -3.760 -4.745 1.00 90.44 148 PHE A N 1
ATOM 1200 C CA . PHE A 1 148 ? 17.152 -4.748 -4.962 1.00 90.44 148 PHE A CA 1
ATOM 1201 C C . PHE A 1 148 ? 16.788 -4.901 -6.455 1.00 90.44 148 PHE A C 1
ATOM 1203 O O . PHE A 1 148 ? 15.610 -4.816 -6.821 1.00 90.44 148 PHE A O 1
ATOM 1210 N N . PRO A 1 149 ? 17.758 -5.185 -7.351 1.00 90.00 149 PRO A N 1
ATOM 1211 C CA . PRO A 1 149 ? 17.539 -5.180 -8.805 1.00 90.00 149 PRO A CA 1
ATOM 1212 C C . PRO A 1 149 ? 16.488 -6.199 -9.265 1.00 90.00 149 PRO A C 1
ATOM 1214 O O . PRO A 1 149 ? 15.773 -5.978 -10.246 1.00 90.00 149 PRO A O 1
ATOM 1217 N N . ASN A 1 150 ? 16.347 -7.302 -8.527 1.00 90.12 150 ASN A N 1
ATOM 1218 C CA . ASN A 1 150 ? 15.343 -8.326 -8.804 1.00 90.12 150 ASN A CA 1
ATOM 1219 C C . ASN A 1 150 ? 13.914 -7.809 -8.589 1.00 90.12 150 ASN A C 1
ATOM 1221 O O . ASN A 1 150 ? 13.028 -8.170 -9.355 1.00 90.12 150 ASN A O 1
ATOM 1225 N N . VAL A 1 151 ? 13.683 -6.950 -7.588 1.00 90.88 151 VAL A N 1
ATOM 1226 C CA . VAL A 1 151 ? 12.351 -6.381 -7.314 1.00 90.88 151 VAL A CA 1
ATOM 1227 C C . VAL A 1 151 ? 11.965 -5.396 -8.417 1.00 90.88 151 VAL A C 1
ATOM 1229 O O . VAL A 1 151 ? 10.849 -5.450 -8.924 1.00 90.88 151 VAL A O 1
ATOM 1232 N N . ILE A 1 152 ? 12.911 -4.559 -8.857 1.00 90.00 152 ILE A N 1
ATOM 1233 C CA . ILE A 1 152 ? 12.706 -3.628 -9.979 1.00 90.00 152 ILE A CA 1
ATOM 1234 C C . ILE A 1 152 ? 12.404 -4.396 -11.270 1.00 90.00 152 ILE A C 1
ATOM 1236 O O . ILE A 1 152 ? 11.485 -4.044 -12.008 1.00 90.00 152 ILE A O 1
ATOM 1240 N N . THR A 1 153 ? 13.163 -5.461 -11.539 1.00 90.00 153 THR A N 1
ATOM 1241 C CA . THR A 1 153 ? 12.962 -6.291 -12.735 1.00 90.00 153 THR A CA 1
ATOM 1242 C C . THR A 1 153 ? 11.585 -6.951 -12.712 1.00 90.00 153 THR A C 1
ATOM 1244 O O . THR A 1 153 ? 10.877 -6.893 -13.708 1.00 90.00 153 THR A O 1
ATOM 1247 N N . GLN A 1 154 ? 11.156 -7.482 -11.565 1.00 91.00 154 GLN A N 1
ATOM 1248 C CA . GLN A 1 154 ? 9.819 -8.060 -11.409 1.00 91.00 154 GLN A CA 1
ATOM 1249 C C . GLN A 1 154 ? 8.699 -7.027 -11.567 1.00 91.00 154 GLN A C 1
ATOM 1251 O O . GLN A 1 154 ? 7.697 -7.325 -12.210 1.00 91.00 154 GLN A O 1
ATOM 1256 N N . LEU A 1 155 ? 8.865 -5.816 -11.019 1.00 91.56 155 LEU A N 1
ATOM 1257 C CA . LEU A 1 155 ? 7.910 -4.723 -11.218 1.00 91.56 155 LEU A CA 1
ATOM 1258 C C . LEU A 1 155 ? 7.727 -4.433 -12.710 1.00 91.56 155 LEU A C 1
ATOM 1260 O O . LEU A 1 155 ? 6.608 -4.404 -13.213 1.00 91.56 155 LEU A O 1
ATOM 1264 N N . ARG A 1 156 ? 8.845 -4.259 -13.416 1.00 89.00 156 ARG A N 1
ATOM 1265 C CA . ARG A 1 156 ? 8.883 -4.014 -14.856 1.00 89.00 156 ARG A CA 1
ATOM 1266 C C . ARG A 1 156 ? 8.219 -5.145 -15.643 1.00 89.00 156 ARG A C 1
ATOM 1268 O O . ARG A 1 156 ? 7.416 -4.872 -16.529 1.00 89.00 156 ARG A O 1
ATOM 1275 N N . ASP A 1 157 ? 8.571 -6.390 -15.339 1.00 88.25 157 ASP A N 1
ATOM 1276 C CA . ASP A 1 157 ? 8.075 -7.556 -16.070 1.00 88.25 157 ASP A CA 1
ATOM 1277 C C . ASP A 1 157 ? 6.553 -7.683 -15.915 1.00 88.25 157 ASP A C 1
ATOM 1279 O O . ASP A 1 157 ? 5.864 -7.830 -16.919 1.00 88.25 157 ASP A O 1
ATOM 1283 N N . ARG A 1 158 ? 6.006 -7.460 -14.708 1.00 89.31 158 ARG A N 1
ATOM 1284 C CA . ARG A 1 158 ? 4.547 -7.433 -14.497 1.00 89.31 158 ARG A CA 1
ATOM 1285 C C . ARG A 1 158 ? 3.838 -6.357 -15.317 1.00 89.31 158 ARG A C 1
ATOM 1287 O O . ARG A 1 158 ? 2.780 -6.626 -15.872 1.00 89.31 158 ARG A O 1
ATOM 1294 N N . VAL A 1 159 ? 4.412 -5.156 -15.414 1.00 86.06 159 VAL A N 1
ATOM 1295 C CA . VAL A 1 159 ? 3.842 -4.090 -16.257 1.00 86.06 159 VAL A CA 1
ATOM 1296 C C . VAL A 1 159 ? 3.849 -4.505 -17.733 1.00 86.06 159 VAL A C 1
ATOM 1298 O O . VAL A 1 159 ? 2.869 -4.287 -18.443 1.00 86.06 159 VAL A O 1
ATOM 1301 N N . PHE A 1 160 ? 4.926 -5.138 -18.206 1.00 82.69 160 PHE A N 1
ATOM 1302 C CA . PHE A 1 160 ? 5.019 -5.588 -19.596 1.00 82.69 160 PHE A CA 1
ATOM 1303 C C . PHE A 1 160 ? 4.119 -6.776 -19.930 1.00 82.69 160 PHE A C 1
ATOM 1305 O O . PHE A 1 160 ? 3.649 -6.854 -21.065 1.00 82.69 160 PHE A O 1
ATOM 1312 N N . ASP A 1 161 ? 3.856 -7.669 -18.980 1.00 82.69 161 ASP A N 1
ATOM 1313 C CA . ASP A 1 161 ? 2.958 -8.807 -19.188 1.00 82.69 161 ASP A CA 1
ATOM 1314 C C . ASP A 1 161 ? 1.527 -8.349 -19.515 1.00 82.69 161 ASP A C 1
ATOM 1316 O O . ASP A 1 161 ? 0.832 -8.993 -20.302 1.00 82.69 161 ASP A O 1
ATOM 1320 N N . VAL A 1 162 ? 1.104 -7.198 -18.979 1.00 77.12 162 VAL A N 1
ATOM 1321 C CA . VAL A 1 162 ? -0.209 -6.591 -19.263 1.00 77.12 162 VAL A CA 1
ATOM 1322 C C . VAL A 1 162 ? -0.195 -5.733 -20.538 1.00 77.12 162 VAL A C 1
ATOM 1324 O O . VAL A 1 162 ? -1.236 -5.538 -21.165 1.00 77.12 162 VAL A O 1
ATOM 1327 N N . CYS A 1 163 ? 0.987 -5.304 -20.991 1.00 70.25 163 CYS A N 1
ATOM 1328 C CA . CYS A 1 163 ? 1.190 -4.507 -22.206 1.00 70.25 163 CYS A CA 1
ATOM 1329 C C . CYS A 1 163 ? 2.107 -5.216 -23.234 1.00 70.25 163 CYS A C 1
ATOM 1331 O O . CYS A 1 163 ? 3.120 -4.647 -23.658 1.00 70.25 163 CYS A O 1
ATOM 1333 N N . PRO A 1 164 ? 1.775 -6.440 -23.701 1.00 62.62 164 PRO A N 1
ATOM 1334 C CA . PRO A 1 164 ? 2.698 -7.291 -24.464 1.00 62.62 164 PRO A CA 1
ATOM 1335 C C . PRO A 1 164 ? 3.118 -6.712 -25.827 1.00 62.62 164 PRO A C 1
ATOM 1337 O O . PRO A 1 164 ? 4.136 -7.130 -26.381 1.00 62.62 164 PRO A O 1
ATOM 1340 N N . ASN A 1 165 ? 2.356 -5.743 -26.349 1.00 62.94 165 ASN A N 1
ATOM 1341 C CA . ASN A 1 165 ? 2.511 -5.170 -27.688 1.00 62.94 165 ASN A CA 1
ATOM 1342 C C . ASN A 1 165 ? 3.061 -3.730 -27.701 1.00 62.94 165 ASN A C 1
ATOM 1344 O O . ASN A 1 165 ? 3.138 -3.124 -28.772 1.00 62.94 165 ASN A O 1
ATOM 1348 N N . GLU A 1 166 ? 3.439 -3.153 -26.555 1.00 59.69 166 GLU A N 1
ATOM 1349 C CA . GLU A 1 166 ? 3.973 -1.788 -26.534 1.00 59.69 166 GLU A CA 1
ATOM 1350 C C . GLU A 1 166 ? 5.431 -1.713 -27.022 1.00 59.69 166 GLU A C 1
ATOM 1352 O O . GLU A 1 166 ? 6.312 -2.490 -26.636 1.00 59.69 166 GLU A O 1
ATOM 1357 N N . ARG A 1 167 ? 5.703 -0.732 -27.897 1.00 48.69 167 ARG A N 1
ATOM 1358 C CA . ARG A 1 167 ? 7.045 -0.394 -28.397 1.00 48.69 1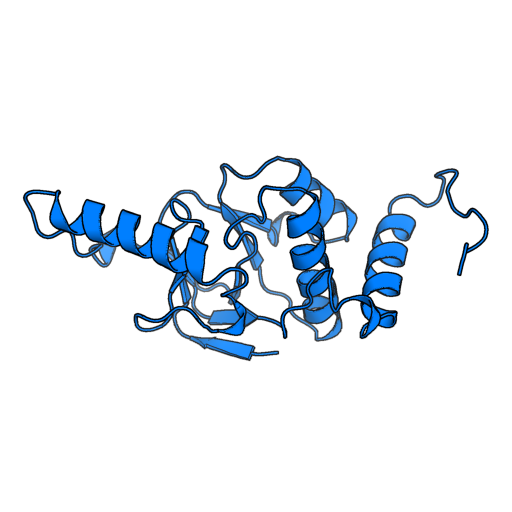67 ARG A CA 1
ATOM 1359 C C . ARG A 1 167 ? 7.887 0.190 -27.255 1.00 48.69 167 ARG A C 1
ATOM 1361 O O . ARG A 1 167 ? 7.918 1.397 -27.064 1.00 48.69 167 ARG A O 1
ATOM 1368 N N . GLY A 1 168 ? 8.575 -0.668 -26.507 1.00 53.03 168 GLY A N 1
ATOM 1369 C CA . GLY A 1 168 ? 9.388 -0.238 -25.361 1.00 53.03 168 GLY A CA 1
ATOM 1370 C C . GLY A 1 168 ? 10.422 -1.250 -24.869 1.00 53.03 168 GLY A C 1
ATOM 1371 O O . GLY A 1 168 ? 11.169 -0.951 -23.942 1.00 53.03 168 GLY A O 1
ATOM 1372 N N . ARG A 1 169 ? 10.550 -2.416 -25.523 1.00 56.09 169 ARG A N 1
ATOM 1373 C CA . ARG A 1 169 ? 11.639 -3.386 -25.282 1.00 56.09 169 ARG A CA 1
ATOM 1374 C C . ARG A 1 169 ? 12.982 -2.901 -25.846 1.00 56.09 169 ARG A C 1
ATOM 1376 O O . ARG A 1 169 ? 13.745 -3.688 -26.402 1.00 56.09 169 ARG A O 1
ATOM 1383 N N . GLY A 1 170 ? 13.227 -1.593 -25.785 1.00 57.75 170 GLY A N 1
ATOM 1384 C CA . GLY A 1 170 ? 14.490 -1.003 -26.192 1.00 57.75 170 GLY A CA 1
ATOM 1385 C C . GLY A 1 170 ? 15.652 -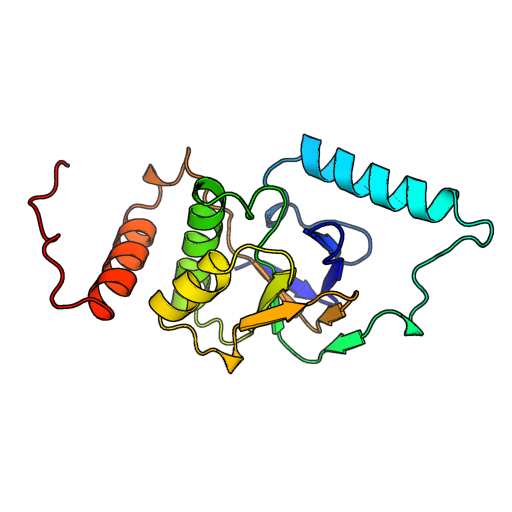1.665 -25.442 1.00 57.75 170 GLY A C 1
ATOM 1386 O O . GLY A 1 170 ? 15.453 -2.212 -24.352 1.00 57.75 170 GLY A O 1
ATOM 1387 N N . PRO A 1 171 ? 16.856 -1.667 -26.030 1.00 52.69 171 PRO A N 1
ATOM 1388 C CA . PRO A 1 171 ? 18.025 -2.250 -25.390 1.00 52.69 171 PRO A CA 1
ATOM 1389 C C . PRO A 1 171 ? 18.235 -1.636 -24.001 1.00 52.69 171 PRO A C 1
ATOM 1391 O O . PRO A 1 171 ? 18.034 -0.436 -23.801 1.00 52.69 171 PRO A O 1
ATOM 1394 N N . ARG A 1 172 ? 18.623 -2.476 -23.033 1.00 56.19 172 ARG A N 1
ATOM 1395 C CA . ARG A 1 172 ? 19.004 -2.018 -21.693 1.00 56.19 172 ARG A CA 1
ATOM 1396 C C . ARG A 1 172 ? 20.141 -1.005 -21.831 1.00 56.19 172 ARG A C 1
ATOM 1398 O O . ARG A 1 172 ? 21.116 -1.284 -22.521 1.00 56.19 172 ARG A O 1
ATOM 1405 N N . ILE A 1 173 ? 20.021 0.143 -21.166 1.00 54.84 173 ILE A N 1
ATOM 1406 C CA . ILE A 1 173 ? 21.107 1.136 -21.086 1.00 54.84 173 ILE A CA 1
ATOM 1407 C C . ILE A 1 173 ? 22.023 0.870 -19.874 1.00 54.84 173 ILE A C 1
ATOM 1409 O O . ILE A 1 173 ? 22.803 1.736 -19.488 1.00 54.84 173 ILE A O 1
ATOM 1413 N N . TRP A 1 174 ? 21.911 -0.321 -19.273 1.00 49.94 174 TRP A N 1
ATOM 1414 C CA . TRP A 1 174 ? 22.745 -0.831 -18.184 1.00 49.94 174 TRP A CA 1
ATOM 1415 C C . TRP A 1 174 ? 22.804 -2.362 -18.196 1.00 49.94 174 TRP A C 1
ATOM 1417 O O . TRP A 1 174 ? 21.741 -3.016 -18.353 1.00 49.94 174 TRP A O 1
#

Sequence (174 aa):
MYEVSDLIYLPRYGVPICFGFVPEELIKFPEHLAFRLNQFTAELSSSRETSTLKPDQIEASPAEACVLGVTFSNVFQHWLEELLKVIILEKFGFDGVYVFPDWFPNFCRETLCLLGIPSSRILTINYPVRFKKGLFSTTVHHFNANQFPNVITQLRDRVFDVCPNERGRGPRIW

Secondary structure (DSSP, 8-state):
-EEEEEEEEETTTTEEEETTB--GGG-S-HHHHHHHHHHHHHHHHHSSS-----GGGSEEEEEEEEE---TTTTSHHHHHHHHHHHHHHHHTT--SEEEEETTS-HHHHHHHHHTT--GGGEEEESS-EEEEEEEEPPPP-TTTGGG-HHHHHHHHHHHHHH-TT-S--PPP--